Protein AF-A0A3B0JCH9-F1 (afdb_monomer)

Secondary structure (DSSP, 8-state):
---------EEEEETTTTEEEEEEEETTEEEE-HHHHHHHTT-S-HHHHHHHH-TT-----HHHHHHTT-----

Sequence (74 aa):
MSKITKTELMTFKTDNLGVKLQETIYQNKPVFFAVELAKALGYADPHDALNNHCKSLIKLNSGETTELNLGFLP

Nearest PDB structures (foldseek):
  6r5k-assembly1_A  TM=5.831E-01  e=6.487E+00  Saccharomyces cerevisiae S288C
  3p1x-assembly3_A  TM=2.788E-01  e=1.647E+00  Homo sapiens
  4rqw-assembly3_A  TM=2.920E-01  e=2.601E+00  Arabidopsis thaliana
  2dmy-assembly1_A  TM=3.170E-01  e=3.377E+00  Homo sapiens
  2ljh-assembly1_A  TM=2.662E-01  e=8.423E+00  Drosophila melanogaster

Structure (mmCIF, N/CA/C/O backbone):
data_AF-A0A3B0JCH9-F1
#
_entry.id   AF-A0A3B0JCH9-F1
#
loop_
_atom_site.group_PDB
_atom_site.id
_atom_site.type_symbol
_atom_site.label_atom_id
_atom_site.label_alt_id
_atom_site.label_comp_id
_atom_site.label_asym_id
_atom_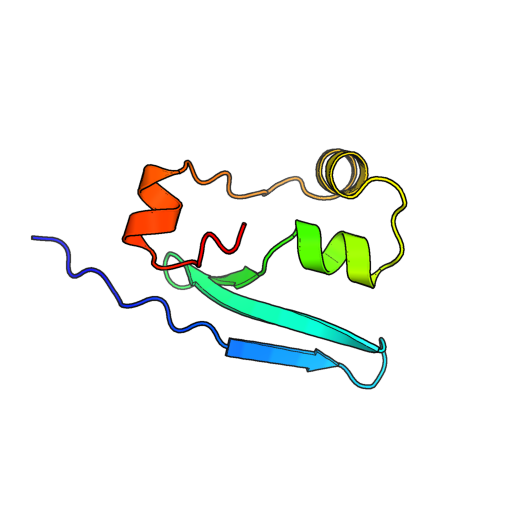site.label_entity_id
_atom_site.label_seq_id
_atom_site.pdbx_PDB_ins_code
_atom_site.Cartn_x
_atom_site.Cartn_y
_atom_site.Cartn_z
_atom_site.occupancy
_atom_site.B_iso_or_equiv
_atom_site.auth_seq_id
_atom_site.auth_comp_id
_atom_site.auth_asym_id
_atom_site.auth_atom_id
_atom_site.pdbx_PDB_model_num
ATOM 1 N N . MET A 1 1 ? -13.797 0.371 26.203 1.00 33.62 1 MET A N 1
ATOM 2 C CA . MET A 1 1 ? -13.665 -0.901 25.462 1.00 33.62 1 MET A CA 1
ATOM 3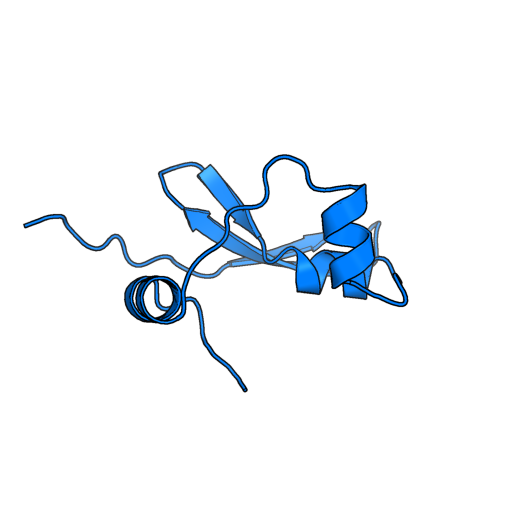 C C . MET A 1 1 ? -14.091 -0.647 24.026 1.00 33.62 1 MET A C 1
ATOM 5 O O . MET A 1 1 ? -15.276 -0.715 23.723 1.00 33.62 1 MET A O 1
ATOM 9 N N . SER A 1 2 ? -13.160 -0.222 23.172 1.00 39.88 2 SER A N 1
ATOM 10 C CA . SER A 1 2 ? -13.467 0.055 21.767 1.00 39.88 2 SER A CA 1
ATOM 11 C C . SER A 1 2 ? -13.637 -1.275 21.047 1.00 39.88 2 SER A C 1
ATOM 13 O O . SER A 1 2 ? -12.723 -2.094 21.039 1.00 39.88 2 SER A O 1
ATOM 15 N N . LYS A 1 3 ? -14.839 -1.513 20.513 1.00 44.12 3 LYS A N 1
ATOM 16 C CA . LYS A 1 3 ? -15.137 -2.666 19.664 1.00 44.12 3 LYS A CA 1
ATOM 17 C C . LYS A 1 3 ? -14.112 -2.700 18.533 1.00 44.12 3 LYS A C 1
ATOM 19 O O . LYS A 1 3 ? -14.092 -1.792 17.709 1.00 44.12 3 LYS A O 1
ATOM 24 N N . ILE A 1 4 ? -13.287 -3.739 18.503 1.00 50.06 4 ILE A N 1
ATOM 25 C CA . ILE A 1 4 ? -12.450 -4.054 17.350 1.00 50.06 4 ILE A CA 1
ATOM 26 C C . ILE A 1 4 ? -13.430 -4.461 16.247 1.00 50.06 4 ILE A C 1
ATOM 28 O O . ILE A 1 4 ? -13.993 -5.556 16.268 1.00 50.06 4 ILE A O 1
ATOM 32 N N . THR A 1 5 ? -13.743 -3.539 15.339 1.00 50.31 5 THR A N 1
ATOM 33 C CA . THR A 1 5 ? -14.431 -3.868 14.091 1.00 50.31 5 THR A CA 1
ATOM 34 C C . THR A 1 5 ? -13.510 -4.793 13.321 1.00 50.31 5 THR A C 1
ATOM 36 O O . THR A 1 5 ? -12.461 -4.364 12.857 1.00 50.31 5 THR A O 1
ATOM 39 N N . LYS A 1 6 ? -13.878 -6.072 13.250 1.00 51.94 6 LYS A N 1
ATOM 40 C CA . LYS A 1 6 ? -13.221 -7.065 12.407 1.00 51.94 6 LYS A CA 1
ATOM 41 C C . LYS A 1 6 ? -13.168 -6.514 10.979 1.00 51.94 6 LYS A C 1
ATOM 43 O O . LYS A 1 6 ? -14.197 -6.392 10.321 1.00 51.94 6 LYS A O 1
ATOM 48 N N . THR A 1 7 ? -11.972 -6.140 10.557 1.00 61.47 7 THR A N 1
ATOM 49 C CA . THR A 1 7 ? -11.656 -5.584 9.245 1.00 61.47 7 THR A CA 1
ATOM 50 C C . THR A 1 7 ? -11.754 -6.728 8.233 1.00 61.47 7 THR A C 1
ATOM 52 O O . THR A 1 7 ? -10.865 -7.570 8.149 1.00 61.47 7 THR A O 1
ATOM 55 N N . GLU A 1 8 ? -12.900 -6.867 7.559 1.00 67.56 8 GLU A N 1
ATOM 56 C CA . GLU A 1 8 ? -13.094 -7.922 6.558 1.00 67.56 8 GLU A CA 1
ATOM 57 C C . GLU A 1 8 ? -12.303 -7.570 5.298 1.00 67.56 8 GLU A C 1
ATOM 59 O O . GLU A 1 8 ? -12.481 -6.498 4.714 1.00 67.56 8 GLU A O 1
ATOM 64 N N . LEU A 1 9 ? -11.385 -8.455 4.913 1.00 72.31 9 LEU A N 1
ATOM 65 C CA . LEU A 1 9 ? -10.567 -8.284 3.725 1.00 72.31 9 LEU A CA 1
ATOM 66 C C . LEU A 1 9 ? -11.353 -8.762 2.503 1.00 72.31 9 LEU A C 1
ATOM 68 O O . LEU A 1 9 ? -11.674 -9.944 2.374 1.00 72.31 9 LEU A O 1
ATOM 72 N N . MET A 1 10 ? -11.661 -7.837 1.605 1.00 75.81 10 MET A N 1
ATOM 73 C CA . MET A 1 10 ? -12.376 -8.085 0.361 1.00 75.81 10 MET A CA 1
ATOM 74 C C . MET A 1 10 ? -11.404 -8.040 -0.816 1.00 75.81 10 MET A C 1
ATOM 76 O O . MET A 1 10 ? -10.355 -7.412 -0.755 1.00 75.81 10 MET A O 1
ATOM 80 N N . THR A 1 11 ? -11.729 -8.733 -1.905 1.00 74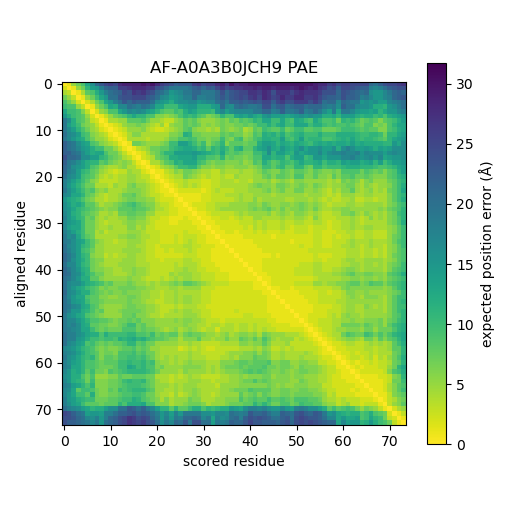.81 11 THR A N 1
ATOM 81 C CA . THR A 1 11 ? -10.941 -8.666 -3.141 1.00 74.81 11 THR A CA 1
ATOM 82 C C . THR A 1 11 ? -11.667 -7.806 -4.163 1.00 74.81 11 THR A C 1
ATOM 84 O O . THR A 1 11 ? -12.751 -8.178 -4.614 1.00 74.81 11 THR A O 1
ATOM 87 N N . PHE A 1 12 ? -11.031 -6.725 -4.595 1.00 76.19 12 PHE A N 1
ATOM 88 C CA . PHE A 1 12 ? -11.469 -5.915 -5.722 1.00 76.19 12 PHE A CA 1
ATOM 89 C C . PHE A 1 12 ? -10.777 -6.377 -7.008 1.00 76.19 12 PHE A C 1
ATOM 91 O O . PHE A 1 12 ? -9.571 -6.637 -7.025 1.00 76.19 12 PHE A O 1
ATOM 98 N N . LYS A 1 13 ? -11.543 -6.512 -8.093 1.00 72.94 13 LYS A N 1
ATOM 99 C CA . LYS A 1 13 ? -11.038 -6.867 -9.425 1.00 72.94 13 LYS A CA 1
ATOM 100 C C . LYS A 1 13 ? -11.551 -5.852 -10.429 1.00 72.94 13 LYS A C 1
ATOM 102 O O . LYS A 1 13 ? -12.754 -5.617 -10.491 1.00 72.94 13 LYS A O 1
ATOM 107 N N . THR A 1 14 ? -10.647 -5.324 -11.243 1.00 71.00 14 THR A N 1
ATOM 108 C CA . THR A 1 14 ? -11.008 -4.518 -12.409 1.00 71.00 14 THR A CA 1
ATOM 109 C C . THR A 1 14 ? -10.534 -5.238 -13.664 1.00 71.00 14 THR A C 1
ATOM 111 O O . THR A 1 14 ? -9.334 -5.297 -13.941 1.00 71.00 14 THR A O 1
ATOM 114 N N . ASP A 1 15 ? -11.485 -5.759 -14.442 1.00 68.25 15 ASP A N 1
ATOM 115 C CA . ASP A 1 15 ? -11.211 -6.486 -15.692 1.00 68.25 15 ASP A CA 1
ATOM 116 C C . ASP A 1 15 ? -10.497 -5.606 -16.730 1.00 68.25 15 ASP A C 1
ATOM 118 O O . ASP A 1 15 ? -9.708 -6.090 -17.532 1.00 68.25 15 ASP A O 1
ATOM 122 N N . ASN A 1 16 ? -10.712 -4.290 -16.663 1.00 67.25 16 ASN A N 1
ATOM 123 C CA . ASN A 1 16 ? -10.165 -3.326 -17.617 1.00 67.25 16 ASN A CA 1
ATOM 124 C C . ASN A 1 16 ? -8.680 -2.980 -17.385 1.00 67.25 16 ASN A C 1
ATOM 126 O O . ASN A 1 16 ? -8.021 -2.457 -18.276 1.00 67.25 16 ASN A O 1
ATOM 130 N N . LEU A 1 17 ? -8.166 -3.232 -16.179 1.00 67.25 17 LEU A N 1
ATOM 131 C CA . LEU A 1 17 ? -6.796 -2.907 -15.761 1.00 67.25 17 LEU A CA 1
ATOM 132 C C . LEU A 1 17 ? -5.994 -4.173 -15.423 1.00 67.25 17 LEU A C 1
ATOM 134 O O . LEU A 1 17 ? -4.792 -4.090 -15.206 1.00 67.25 17 LEU A O 1
ATOM 138 N N . GLY A 1 18 ?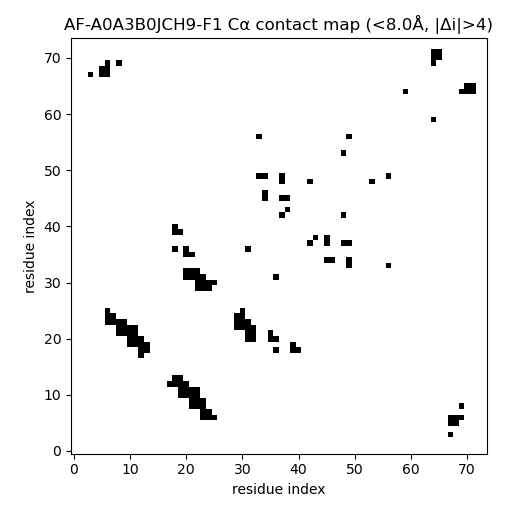 -6.647 -5.341 -15.349 1.00 68.75 18 GLY A N 1
ATOM 139 C CA . GLY A 1 18 ? -6.016 -6.606 -14.962 1.00 68.75 18 GLY A CA 1
ATOM 140 C C . GLY A 1 18 ? -5.529 -6.640 -13.509 1.00 68.75 18 GLY A C 1
ATOM 141 O O . GLY A 1 18 ? -4.768 -7.527 -13.132 1.00 68.75 18 GLY A O 1
ATOM 142 N N . VAL A 1 19 ? -5.955 -5.680 -12.685 1.00 72.62 19 VAL A N 1
ATOM 143 C CA . VAL A 1 19 ? -5.489 -5.521 -11.308 1.00 72.62 19 VAL A CA 1
ATOM 144 C C . VAL A 1 19 ? -6.471 -6.188 -10.341 1.00 72.62 19 VAL A C 1
ATOM 146 O O . VAL A 1 19 ? -7.682 -5.950 -10.389 1.00 72.62 19 VAL A O 1
ATOM 149 N N . LYS A 1 20 ? -5.929 -7.017 -9.442 1.00 77.69 20 LYS A N 1
ATOM 150 C CA . LYS A 1 20 ? -6.631 -7.633 -8.311 1.00 77.69 20 LYS A CA 1
ATOM 151 C C . LYS A 1 20 ? -6.022 -7.086 -7.022 1.00 77.69 20 LYS A C 1
ATOM 153 O O . LYS A 1 20 ? -4.837 -7.305 -6.793 1.00 77.69 20 LYS A O 1
ATOM 158 N N . LEU A 1 21 ? -6.817 -6.400 -6.205 1.00 80.62 21 LEU A N 1
ATOM 159 C CA . LEU A 1 21 ?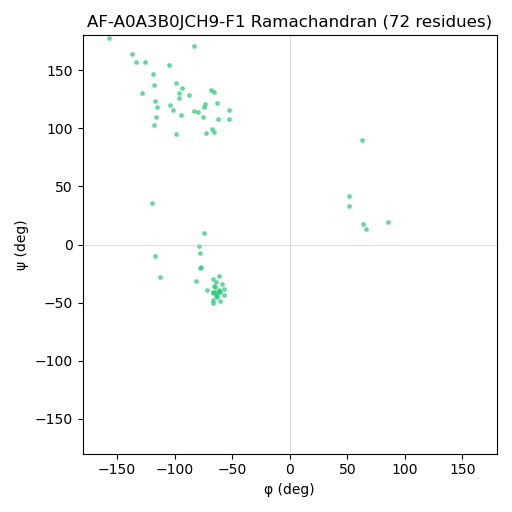 -6.369 -5.791 -4.948 1.00 80.62 21 LEU A CA 1
ATOM 160 C C . LEU A 1 21 ? -7.125 -6.380 -3.774 1.00 80.62 21 LEU A C 1
ATOM 162 O O . LEU A 1 21 ? -8.312 -6.698 -3.887 1.00 80.62 21 LEU A O 1
ATOM 166 N N . GLN A 1 22 ? -6.447 -6.478 -2.641 1.00 80.31 22 GLN A N 1
ATOM 167 C CA . GLN A 1 22 ? -7.115 -6.664 -1.366 1.00 80.31 22 GLN A CA 1
ATOM 168 C C . GLN A 1 22 ? -7.477 -5.296 -0.775 1.00 80.31 22 GLN A C 1
ATOM 170 O O . GLN A 1 22 ? -6.641 -4.393 -0.678 1.00 80.31 22 GLN A O 1
ATOM 175 N N . GLU A 1 23 ? -8.740 -5.150 -0.392 1.00 81.38 23 GLU A N 1
ATOM 176 C CA . GLU A 1 23 ? -9.316 -3.935 0.172 1.00 81.38 23 GLU A CA 1
ATOM 177 C C . GLU A 1 23 ? -9.986 -4.227 1.510 1.00 81.38 23 GLU A C 1
ATOM 179 O O . GLU A 1 23 ? -10.406 -5.349 1.795 1.00 81.38 23 GLU A O 1
ATOM 184 N N . THR A 1 24 ? -10.122 -3.203 2.341 1.00 82.75 24 THR A N 1
ATOM 185 C CA . THR A 1 24 ? -10.878 -3.295 3.582 1.00 82.75 24 THR A CA 1
ATOM 186 C C . THR A 1 24 ? -11.361 -1.932 4.068 1.00 82.75 24 THR A C 1
ATOM 188 O O . THR A 1 24 ? -11.072 -0.906 3.457 1.00 82.75 24 THR A O 1
ATOM 191 N N . ILE A 1 25 ? -12.106 -1.901 5.173 1.00 83.25 25 ILE A N 1
ATOM 192 C CA . ILE A 1 25 ? -12.589 -0.669 5.793 1.00 83.25 25 ILE A CA 1
ATOM 193 C C . ILE A 1 25 ? -11.718 -0.324 6.999 1.00 83.25 25 ILE A C 1
ATOM 195 O O . ILE A 1 25 ? -11.736 -1.015 8.014 1.00 83.25 25 ILE A O 1
ATOM 199 N N . TYR A 1 26 ? -11.014 0.801 6.919 1.00 82.12 26 TYR A N 1
ATOM 200 C CA . TYR A 1 26 ? -10.258 1.375 8.027 1.00 82.12 26 TYR A CA 1
ATOM 201 C C . TYR A 1 26 ? -10.835 2.747 8.382 1.00 82.12 26 TYR A C 1
ATOM 203 O O . TYR A 1 26 ? -10.959 3.619 7.525 1.00 82.12 26 TYR A O 1
ATOM 211 N N . GLN A 1 27 ? -11.233 2.941 9.644 1.00 83.00 27 GLN A N 1
ATOM 212 C CA . GLN A 1 27 ? -11.847 4.191 10.125 1.00 83.00 27 GLN A CA 1
ATOM 213 C C . GLN A 1 27 ? -13.045 4.672 9.268 1.00 83.00 27 GLN A C 1
ATOM 215 O O . GLN A 1 27 ? -13.185 5.862 8.990 1.00 83.00 27 GLN A O 1
ATOM 220 N N . ASN A 1 28 ? -13.922 3.749 8.850 1.00 81.25 28 ASN A N 1
ATOM 221 C CA . ASN A 1 28 ? -15.060 4.001 7.943 1.00 81.25 28 ASN A CA 1
ATOM 222 C C . ASN A 1 28 ? -14.673 4.472 6.529 1.00 81.25 28 ASN A C 1
ATOM 224 O O . ASN A 1 28 ? -15.512 5.011 5.809 1.00 81.25 28 ASN A O 1
ATOM 228 N N . LYS A 1 29 ? -13.418 4.275 6.116 1.00 83.19 29 LYS A N 1
ATOM 229 C CA . LYS A 1 29 ? -12.947 4.567 4.762 1.00 83.19 29 LYS A CA 1
ATOM 230 C C . LYS A 1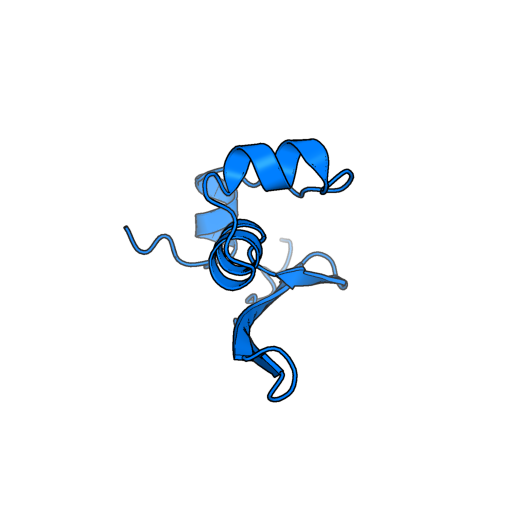 29 ? -12.460 3.285 4.088 1.00 83.19 29 LYS A C 1
ATOM 232 O O . LYS A 1 29 ? -11.764 2.506 4.741 1.00 83.19 29 LYS A O 1
ATOM 237 N N . PRO A 1 30 ? -12.799 3.056 2.810 1.00 83.50 30 PRO A N 1
ATOM 238 C CA . PRO A 1 30 ? -12.201 1.972 2.050 1.00 83.50 30 PRO A CA 1
ATOM 239 C C . PRO A 1 30 ? -10.710 2.256 1.853 1.00 83.50 30 PRO A C 1
ATOM 241 O O . PRO A 1 30 ? -10.317 3.364 1.480 1.00 83.50 30 PRO A O 1
ATOM 244 N N . VAL A 1 31 ? -9.887 1.260 2.146 1.00 84.94 31 VAL A N 1
ATOM 245 C CA . VAL A 1 31 ? -8.432 1.291 1.999 1.00 84.94 31 VAL A CA 1
ATOM 246 C C . VAL A 1 31 ? -7.964 0.009 1.322 1.00 84.94 31 VAL A C 1
ATOM 248 O O . VAL A 1 31 ? -8.635 -1.016 1.388 1.00 84.94 31 VAL A O 1
ATOM 251 N N . PHE A 1 32 ? -6.796 0.060 0.695 1.00 86.19 32 PHE A N 1
ATOM 252 C CA . PHE A 1 32 ? -6.176 -1.067 0.002 1.00 86.19 32 PHE A CA 1
ATOM 253 C C . PHE A 1 32 ? -4.679 -1.119 0.310 1.00 86.19 32 PHE A C 1
ATOM 255 O O . PHE A 1 32 ? -4.089 -0.129 0.762 1.00 86.19 32 PHE A O 1
ATOM 262 N N . PHE A 1 33 ? -4.037 -2.253 0.032 1.00 85.81 33 PHE A N 1
ATOM 263 C CA . PHE A 1 33 ? -2.587 -2.353 0.171 1.00 85.81 33 PHE A CA 1
ATOM 264 C C . PHE A 1 33 ? -1.871 -1.647 -0.978 1.00 85.81 33 PHE A C 1
ATOM 266 O O . PHE A 1 33 ? -1.844 -2.101 -2.121 1.00 85.81 33 PHE A O 1
ATOM 273 N N . ALA A 1 34 ? -1.238 -0.523 -0.654 1.00 87.44 34 ALA A N 1
ATOM 274 C CA . ALA A 1 34 ? -0.599 0.327 -1.648 1.00 87.44 34 ALA A CA 1
ATOM 275 C C . ALA A 1 34 ? 0.581 -0.371 -2.363 1.00 87.44 34 ALA A C 1
ATOM 277 O O . ALA A 1 34 ? 0.794 -0.164 -3.555 1.00 87.44 34 ALA A O 1
ATOM 278 N N . VAL A 1 35 ? 1.303 -1.257 -1.665 1.00 86.75 35 VAL A N 1
ATOM 279 C CA . VAL A 1 35 ? 2.400 -2.053 -2.250 1.00 86.75 35 VAL A CA 1
ATOM 280 C C . VAL A 1 35 ? 1.882 -3.048 -3.293 1.00 86.75 35 VAL A C 1
ATOM 282 O O . VAL A 1 35 ? 2.509 -3.203 -4.339 1.00 86.75 35 VAL A O 1
ATOM 285 N N . GLU A 1 36 ? 0.745 -3.707 -3.040 1.00 86.12 36 GLU A N 1
ATOM 286 C CA . GLU A 1 36 ? 0.132 -4.619 -4.017 1.00 86.12 36 GLU A CA 1
ATOM 287 C C . GLU A 1 36 ? -0.289 -3.867 -5.277 1.00 86.12 36 GLU A C 1
ATOM 289 O O . GLU A 1 36 ? -0.002 -4.318 -6.386 1.00 86.12 36 GLU A O 1
ATOM 294 N N . LEU A 1 37 ? -0.888 -2.683 -5.110 1.00 86.75 37 LEU A N 1
ATOM 295 C CA . LEU A 1 37 ? -1.256 -1.831 -6.234 1.00 86.75 37 LEU A CA 1
ATOM 296 C C . LEU A 1 37 ? -0.033 -1.424 -7.060 1.00 86.75 37 LEU A C 1
ATOM 298 O O . LEU A 1 37 ? -0.049 -1.571 -8.278 1.00 86.75 37 LEU A O 1
ATOM 302 N N . ALA A 1 38 ? 1.040 -0.953 -6.424 1.00 89.31 38 ALA A N 1
ATOM 303 C CA . ALA A 1 38 ? 2.242 -0.538 -7.144 1.00 89.31 38 ALA A CA 1
ATOM 304 C C . ALA A 1 38 ? 2.875 -1.700 -7.937 1.00 89.31 38 ALA A C 1
ATOM 306 O O . ALA A 1 38 ? 3.259 -1.516 -9.093 1.00 89.31 38 ALA A O 1
ATOM 307 N N . LYS A 1 39 ? 2.905 -2.913 -7.366 1.00 87.62 39 LYS A N 1
ATOM 308 C CA . LYS A 1 39 ? 3.347 -4.124 -8.081 1.00 87.62 39 LYS A CA 1
ATOM 309 C C . LYS A 1 39 ? 2.436 -4.448 -9.266 1.00 87.62 39 LYS A C 1
ATOM 311 O O . LYS A 1 39 ? 2.933 -4.729 -10.352 1.00 87.62 39 LYS A O 1
ATOM 316 N N . ALA A 1 40 ? 1.120 -4.383 -9.076 1.00 85.50 40 ALA A N 1
ATOM 317 C CA . ALA A 1 40 ? 0.152 -4.679 -10.130 1.00 85.50 40 ALA A CA 1
ATOM 318 C C . ALA A 1 40 ? 0.186 -3.658 -11.281 1.00 85.50 40 ALA A C 1
ATOM 320 O O . ALA A 1 40 ? -0.071 -4.018 -12.426 1.00 85.50 40 ALA A O 1
ATOM 321 N N . L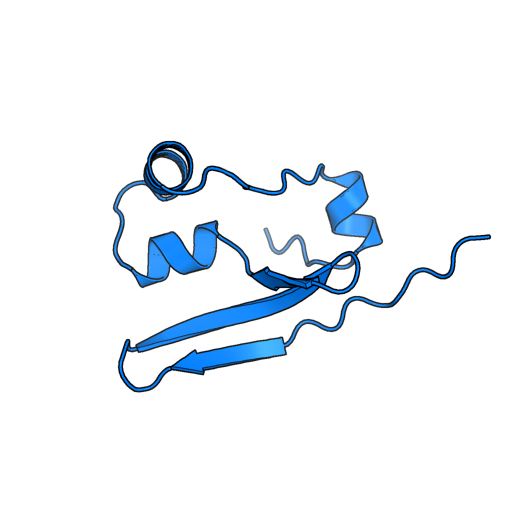EU A 1 41 ? 0.549 -2.406 -10.992 1.00 86.56 41 LEU A N 1
ATOM 322 C CA . LEU A 1 41 ? 0.774 -1.360 -11.994 1.00 86.56 41 LEU A CA 1
ATOM 323 C C . LEU A 1 41 ? 2.129 -1.483 -12.717 1.00 86.56 41 LEU A C 1
ATOM 325 O O . LEU A 1 41 ? 2.369 -0.751 -13.673 1.00 86.56 41 LEU A O 1
ATOM 329 N N . GLY A 1 42 ? 3.010 -2.393 -12.285 1.00 89.00 42 GLY A N 1
ATOM 330 C CA . GLY A 1 42 ? 4.298 -2.650 -12.933 1.00 89.00 42 GLY A CA 1
ATOM 331 C C . GLY A 1 42 ? 5.441 -1.731 -12.494 1.00 89.00 42 GLY A C 1
ATOM 332 O O . GLY A 1 42 ? 6.437 -1.623 -13.210 1.00 89.00 42 GLY A O 1
ATOM 333 N N . TYR A 1 43 ? 5.338 -1.072 -11.335 1.00 90.75 43 TYR A N 1
ATOM 334 C CA . TYR A 1 43 ? 6.458 -0.297 -10.794 1.00 90.75 43 TYR A CA 1
ATOM 335 C C . TYR A 1 43 ? 7.605 -1.216 -10.357 1.00 90.75 43 TYR A C 1
ATOM 337 O O . TYR A 1 43 ? 7.392 -2.194 -9.640 1.00 90.75 43 TYR A O 1
ATOM 345 N N . ALA A 1 44 ? 8.832 -0.868 -10.758 1.00 89.56 44 ALA A N 1
ATOM 346 C CA . ALA A 1 44 ? 10.035 -1.626 -10.412 1.00 89.56 44 ALA A CA 1
ATOM 347 C C . ALA A 1 44 ? 10.354 -1.570 -8.908 1.00 89.56 44 ALA A C 1
ATOM 349 O O . ALA A 1 44 ? 10.688 -2.593 -8.315 1.00 89.56 44 ALA A O 1
ATOM 350 N N . ASP A 1 45 ? 10.206 -0.392 -8.293 1.00 92.19 45 ASP A N 1
ATOM 351 C CA . ASP A 1 45 ? 10.287 -0.206 -6.845 1.00 92.19 45 ASP A CA 1
ATOM 352 C C . ASP A 1 45 ? 8.938 0.309 -6.313 1.00 92.19 45 ASP A C 1
ATOM 354 O O . ASP A 1 45 ? 8.610 1.493 -6.459 1.00 92.19 45 ASP A O 1
ATOM 358 N N . PRO A 1 46 ? 8.132 -0.571 -5.692 1.00 89.88 46 PRO A N 1
ATOM 359 C CA . PRO A 1 46 ? 6.875 -0.184 -5.075 1.00 89.88 46 PRO A CA 1
ATOM 360 C C . PRO A 1 46 ? 7.038 0.907 -4.016 1.00 89.88 46 PRO A C 1
ATOM 362 O O . PRO A 1 46 ? 6.189 1.785 -3.925 1.00 89.88 46 PRO A O 1
ATOM 365 N N . HIS A 1 47 ? 8.101 0.882 -3.211 1.00 88.19 47 HIS A N 1
ATOM 366 C CA . HIS A 1 47 ? 8.261 1.829 -2.108 1.00 88.19 47 HIS A CA 1
ATOM 367 C C . HIS A 1 47 ? 8.584 3.236 -2.613 1.00 88.19 47 HIS A C 1
ATOM 369 O O . HIS A 1 47 ? 8.020 4.205 -2.097 1.00 88.19 47 HIS A O 1
ATOM 375 N N . ASP A 1 48 ? 9.417 3.345 -3.649 1.00 92.69 48 ASP A N 1
ATOM 376 C CA . ASP A 1 48 ? 9.682 4.618 -4.324 1.00 92.69 48 ASP A CA 1
ATOM 377 C C . ASP A 1 48 ? 8.417 5.170 -4.999 1.00 92.69 48 ASP A C 1
ATOM 379 O O . ASP A 1 48 ? 8.055 6.332 -4.799 1.00 92.69 48 ASP A O 1
ATOM 383 N N . ALA A 1 49 ? 7.662 4.314 -5.699 1.00 91.69 49 ALA A N 1
ATOM 384 C CA . ALA A 1 49 ? 6.392 4.702 -6.312 1.00 91.69 49 ALA A CA 1
ATOM 385 C C . ALA A 1 49 ? 5.404 5.262 -5.274 1.00 91.69 49 ALA A C 1
ATOM 387 O O . ALA A 1 49 ? 4.779 6.302 -5.494 1.00 91.69 49 ALA A O 1
ATOM 388 N N . LEU A 1 50 ? 5.297 4.616 -4.111 1.00 90.25 50 LEU A N 1
ATOM 389 C CA . LEU A 1 50 ? 4.464 5.103 -3.013 1.00 90.25 50 LEU A CA 1
ATOM 390 C C . LEU A 1 50 ? 4.963 6.434 -2.454 1.00 90.25 50 LEU A C 1
ATOM 392 O O . LEU A 1 50 ? 4.149 7.315 -2.184 1.00 90.25 50 LEU A O 1
ATOM 396 N N . ASN A 1 51 ? 6.272 6.613 -2.303 1.00 89.25 51 ASN A N 1
ATOM 397 C CA . ASN A 1 51 ? 6.832 7.868 -1.811 1.00 89.25 51 ASN A CA 1
ATOM 398 C C . ASN A 1 51 ? 6.577 9.037 -2.782 1.00 89.25 51 ASN A C 1
ATOM 400 O O . ASN A 1 51 ? 6.277 10.150 -2.349 1.00 89.25 51 ASN A O 1
ATOM 404 N N . ASN A 1 52 ? 6.630 8.772 -4.089 1.00 89.81 52 ASN A N 1
ATOM 405 C CA . ASN A 1 52 ? 6.457 9.782 -5.133 1.00 89.81 52 ASN A CA 1
ATOM 406 C C . ASN A 1 52 ? 4.983 10.105 -5.433 1.00 89.81 52 ASN A C 1
ATOM 408 O O . ASN A 1 52 ? 4.658 11.243 -5.785 1.00 89.81 52 ASN A O 1
ATOM 412 N N . HIS A 1 53 ? 4.077 9.132 -5.281 1.00 88.00 53 HIS A N 1
ATOM 413 C CA . HIS A 1 53 ? 2.678 9.273 -5.699 1.00 88.00 53 HIS A CA 1
ATOM 414 C C . HIS A 1 53 ? 1.664 9.286 -4.541 1.00 88.00 53 HIS A C 1
ATOM 416 O O . HIS 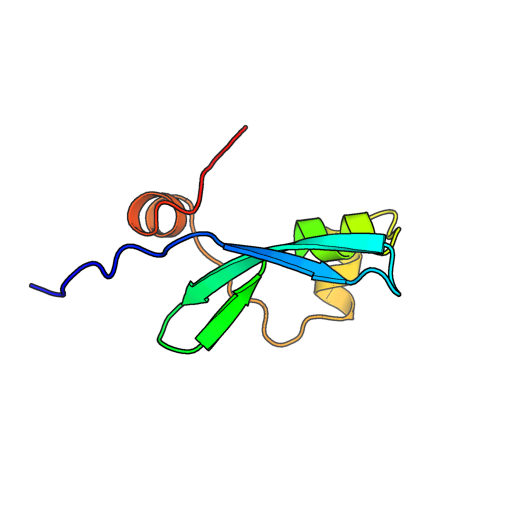A 1 53 ? 0.617 9.930 -4.658 1.00 88.00 53 HIS A O 1
ATOM 422 N N . CYS A 1 54 ? 1.942 8.643 -3.403 1.00 87.06 54 CYS A N 1
ATOM 423 C CA . CYS A 1 54 ? 0.990 8.526 -2.293 1.00 87.06 54 CYS A CA 1
ATOM 424 C C . CYS A 1 54 ? 1.256 9.548 -1.178 1.00 87.06 54 CYS A C 1
ATOM 426 O O . CYS A 1 54 ? 1.992 9.296 -0.228 1.00 87.06 54 CYS A O 1
ATOM 428 N N . LYS A 1 55 ? 0.557 10.689 -1.228 1.00 81.69 55 LYS A N 1
ATOM 429 C CA . LYS A 1 55 ? 0.655 11.754 -0.205 1.00 81.69 55 LYS A CA 1
ATOM 430 C C . LYS A 1 55 ? -0.095 11.461 1.101 1.00 81.69 55 LYS A C 1
ATOM 432 O O . LYS A 1 55 ? 0.189 12.082 2.118 1.00 81.69 55 LYS A O 1
ATOM 437 N N . SER A 1 56 ? -1.051 10.534 1.084 1.00 82.31 56 SER A N 1
ATOM 438 C CA . SER A 1 56 ? -1.901 10.193 2.239 1.00 82.31 56 SER A CA 1
ATOM 439 C C . SER A 1 56 ? -1.744 8.732 2.658 1.00 82.31 56 SER A C 1
ATOM 441 O O . SER A 1 56 ? -2.714 8.082 3.041 1.00 82.31 56 SER A O 1
ATOM 443 N N . LEU A 1 57 ? -0.522 8.201 2.552 1.00 85.62 57 LEU A N 1
ATOM 444 C CA . LEU A 1 57 ? -0.220 6.828 2.940 1.00 85.62 57 LEU A CA 1
ATOM 445 C C . LEU A 1 57 ? -0.449 6.639 4.447 1.00 85.62 57 LEU A C 1
ATOM 447 O O . LEU A 1 57 ? 0.183 7.300 5.272 1.00 85.62 57 LEU A O 1
ATOM 451 N N . ILE A 1 58 ? -1.325 5.702 4.800 1.00 86.06 58 ILE A N 1
ATOM 452 C CA . ILE A 1 58 ? -1.519 5.276 6.185 1.00 86.06 58 ILE A CA 1
ATOM 453 C C . ILE A 1 58 ? -0.384 4.309 6.520 1.00 86.06 58 ILE A C 1
ATOM 455 O O . ILE A 1 58 ? -0.281 3.234 5.931 1.00 86.06 58 ILE A O 1
ATOM 459 N N . LYS A 1 59 ? 0.493 4.708 7.441 1.00 84.19 59 LYS A N 1
ATOM 460 C CA . LYS A 1 59 ? 1.585 3.863 7.931 1.00 84.19 59 LYS A CA 1
ATOM 461 C C . LYS A 1 59 ? 1.114 3.159 9.195 1.00 84.19 59 LYS A C 1
ATOM 463 O O . LYS A 1 59 ? 0.910 3.820 10.205 1.00 84.19 59 LYS A O 1
ATOM 468 N N . LEU A 1 60 ? 0.941 1.845 9.108 1.00 82.00 60 LEU A N 1
ATOM 469 C CA . LEU A 1 60 ? 0.611 0.995 10.248 1.00 82.00 60 LEU A CA 1
ATOM 470 C C . LEU A 1 60 ? 1.884 0.329 10.762 1.00 82.00 60 LEU A C 1
ATOM 472 O O . LEU A 1 60 ? 2.726 -0.109 9.971 1.00 82.00 60 LEU A O 1
ATOM 476 N N . ASN A 1 61 ? 2.029 0.248 12.079 1.00 82.94 61 ASN A N 1
ATOM 477 C CA . ASN A 1 61 ? 3.081 -0.548 12.696 1.00 82.94 61 ASN A CA 1
ATOM 478 C C . ASN A 1 61 ? 2.676 -2.033 12.812 1.00 82.94 61 ASN A C 1
ATOM 480 O O . ASN A 1 61 ? 1.527 -2.400 12.583 1.00 82.94 61 ASN A O 1
ATOM 484 N N . SER A 1 62 ? 3.631 -2.890 13.185 1.00 76.44 62 SER A N 1
ATOM 485 C CA . SER A 1 62 ? 3.418 -4.343 13.310 1.00 76.44 62 SER A CA 1
ATOM 486 C C . SER A 1 62 ? 2.321 -4.729 14.321 1.00 76.44 62 SER A C 1
ATOM 488 O O . SER A 1 62 ? 1.585 -5.697 14.120 1.00 76.44 62 SER A O 1
ATOM 490 N N . GLY A 1 63 ? 2.172 -3.959 15.403 1.00 81.31 63 GLY A N 1
ATOM 491 C CA . GLY A 1 63 ? 1.089 -4.146 16.370 1.00 81.31 63 GLY A CA 1
ATOM 492 C C . GLY A 1 63 ? -0.270 -3.827 15.752 1.00 81.31 63 GLY A C 1
ATOM 493 O O . GLY A 1 63 ? -1.161 -4.671 15.773 1.00 81.31 63 GLY A O 1
ATOM 494 N N . GLU A 1 64 ? -0.390 -2.664 15.109 1.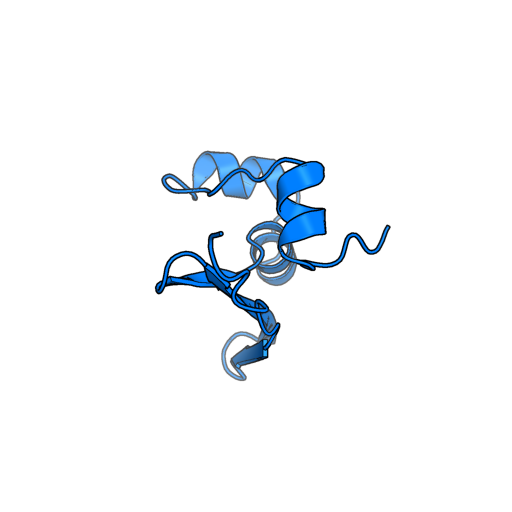00 82.62 64 GLU A N 1
ATOM 495 C CA . GLU A 1 64 ? -1.633 -2.225 14.461 1.00 82.62 64 GLU A CA 1
ATOM 496 C C . GLU A 1 64 ? -2.080 -3.190 13.353 1.00 82.62 64 GLU A C 1
ATOM 498 O O . GLU A 1 64 ? -3.264 -3.510 13.248 1.00 82.62 64 GLU A O 1
ATOM 503 N N . THR A 1 65 ? -1.156 -3.705 12.535 1.00 78.31 65 THR A N 1
ATOM 504 C CA . THR A 1 65 ? -1.499 -4.685 11.489 1.00 78.31 65 THR A CA 1
ATOM 505 C C . THR A 1 65 ? -1.978 -6.013 12.075 1.00 78.31 65 THR A C 1
ATOM 507 O O . THR A 1 65 ? -2.898 -6.625 11.523 1.00 78.31 65 THR A O 1
ATOM 510 N N . THR A 1 66 ? -1.399 -6.434 13.204 1.00 78.31 66 THR A N 1
ATOM 511 C CA . THR A 1 66 ? -1.814 -7.634 13.945 1.00 78.31 66 THR A CA 1
ATOM 512 C C . THR A 1 66 ? -3.209 -7.454 14.544 1.00 78.31 66 THR A C 1
ATOM 514 O O . THR A 1 66 ? -4.075 -8.306 14.348 1.00 78.31 66 THR A O 1
ATOM 517 N N . GLU A 1 67 ? -3.467 -6.330 15.216 1.00 81.19 67 GLU A N 1
ATOM 518 C CA . GLU A 1 67 ? -4.775 -6.015 15.809 1.00 81.19 67 GLU A CA 1
ATOM 519 C C . GLU A 1 67 ? -5.883 -5.937 14.751 1.00 81.19 67 GLU A C 1
ATOM 521 O O . GLU A 1 67 ? -6.995 -6.436 14.952 1.00 81.19 67 GLU A O 1
ATOM 526 N N . LEU A 1 68 ? -5.568 -5.364 13.588 1.00 77.38 68 LEU A N 1
ATOM 527 C CA . LEU A 1 68 ? -6.496 -5.247 12.467 1.00 77.38 68 LEU A CA 1
ATOM 528 C C . LEU A 1 68 ? -6.647 -6.548 11.666 1.00 77.38 68 LEU A C 1
ATOM 530 O O . LEU A 1 68 ? -7.442 -6.575 10.729 1.00 77.38 68 LEU A O 1
ATOM 534 N N . ASN A 1 69 ? -5.933 -7.622 12.028 1.00 76.62 69 ASN A N 1
ATOM 535 C CA . ASN A 1 69 ? -5.917 -8.895 11.301 1.00 76.62 69 ASN A CA 1
ATOM 536 C C . ASN A 1 69 ? -5.617 -8.721 9.798 1.00 76.62 69 ASN A C 1
ATOM 538 O O . ASN A 1 69 ? -6.099 -9.491 8.970 1.00 76.62 69 ASN A O 1
ATOM 542 N N . LEU A 1 70 ? -4.798 -7.727 9.437 1.00 73.69 70 LEU A N 1
ATOM 543 C CA . LEU A 1 70 ? -4.468 -7.398 8.042 1.00 73.69 70 LEU A CA 1
ATOM 544 C C . LEU A 1 70 ? -3.498 -8.390 7.393 1.00 73.69 70 LEU A C 1
ATOM 546 O O . LEU A 1 70 ? -3.021 -8.139 6.295 1.00 73.69 70 LEU A O 1
ATOM 550 N N . GLY A 1 71 ? -3.223 -9.512 8.061 1.00 59.38 71 GLY A N 1
ATOM 551 C CA . GLY A 1 71 ? -2.390 -10.582 7.540 1.00 59.38 71 GLY A CA 1
ATOM 552 C C . GLY A 1 71 ? -0.962 -10.116 7.290 1.00 59.38 71 GLY A C 1
ATOM 553 O O . GLY A 1 71 ? -0.604 -9.751 6.178 1.00 59.38 71 GLY A O 1
ATOM 554 N N . PHE A 1 72 ? -0.095 -10.233 8.296 1.00 51.47 72 PHE A N 1
ATOM 555 C CA . PHE A 1 72 ? 1.286 -10.570 7.966 1.00 51.47 72 PHE A CA 1
ATOM 556 C C . PHE A 1 72 ? 1.253 -11.990 7.389 1.00 51.47 72 PHE A C 1
ATOM 558 O O . PHE A 1 72 ? 1.179 -12.969 8.131 1.00 51.47 72 PHE A O 1
ATOM 565 N N . LEU A 1 73 ? 1.235 -12.097 6.064 1.00 44.44 73 LEU A N 1
ATOM 566 C CA . LEU A 1 73 ? 1.784 -13.265 5.394 1.00 44.44 73 LEU A CA 1
ATOM 567 C C . LEU A 1 73 ? 3.217 -12.885 4.990 1.00 44.44 73 LEU A C 1
ATOM 569 O O . LEU A 1 73 ? 3.396 -11.801 4.434 1.00 44.44 73 LEU A O 1
ATOM 573 N N . PRO A 1 74 ? 4.207 -13.702 5.388 1.00 34.69 74 PRO A N 1
ATOM 574 C CA . PRO A 1 74 ? 5.638 -13.412 5.282 1.00 34.69 74 PRO A CA 1
ATOM 575 C C . PRO A 1 74 ? 6.105 -13.045 3.870 1.00 34.69 74 PRO A C 1
ATOM 577 O O . PRO A 1 74 ? 5.478 -13.507 2.889 1.00 34.69 74 PRO A O 1
#

Foldseek 3Di:
DDPLPQWDWDWDDDPVLRAIWTWTADPNDIDTDQLSVCVSNPPPDSVVVCVVPPPPDDDDDPVRCVSNVVDPPD

Radius of gyration: 13.38 Å; Cα contacts (8 Å, |Δi|>4): 74; chains: 1; bounding box: 25×25×43 Å

Solvent-accessible surface area (backbone atoms only — not comparable to full-atom values): 4822 Å² total; per-residue (Å²): 135,81,80,79,72,80,42,59,79,42,78,48,73,42,86,92,74,75,39,74,42,56,31,33,58,55,95,92,34,84,44,62,54,64,58,60,50,30,48,65,73,65,46,90,50,33,66,59,51,41,71,76,71,46,91,81,71,82,84,73,53,76,65,57,37,57,77,45,62,68,61,94,69,133

pLDDT: mean 76.85, std 14.18, range [33.62, 92.69]

Mean predicted aligned error: 8.0 Å